Protein AF-A0A164QYN4-F1 (afdb_monomer)

Solvent-accessible surface area (backbone atoms only — not comparable to full-atom values): 4070 Å² total; per-residue (Å²): 141,84,89,82,81,85,84,83,83,64,82,72,71,74,73,74,70,70,92,82,66,95,80,84,87,79,92,75,61,74,89,52,49,60,68,55,34,30,80,95,42,55,42,44,53,49,51,54,51,55,50,71,74,53,80,77,132

Sequence (57 aa):
MKRNSDGETGPAAKRLRPMGDTELRLLVYSKVAGSIIGKGGSNISKLRTEVSQNPTH

Organism: NCBI:txid35525

Structure (mmCIF, N/CA/C/O backbone):
data_AF-A0A164QYN4-F1
#
_entry.id   AF-A0A164QYN4-F1
#
loop_
_atom_site.group_PDB
_atom_site.id
_atom_site.type_symbol
_atom_site.label_atom_id
_atom_site.label_alt_id
_atom_site.label_comp_id
_atom_site.label_asym_id
_atom_site.label_entity_id
_atom_site.label_seq_id
_atom_site.pdbx_PDB_ins_code
_atom_site.Cartn_x
_atom_site.Cartn_y
_atom_site.Cartn_z
_atom_site.occupancy
_atom_site.B_iso_or_equiv
_atom_site.auth_seq_id
_atom_site.auth_comp_id
_atom_site.auth_asym_id
_atom_site.auth_atom_id
_atom_site.pdbx_PDB_model_num
ATOM 1 N N . MET A 1 1 ? -20.089 0.569 -45.223 1.00 48.81 1 MET A N 1
ATOM 2 C CA . MET A 1 1 ? -19.068 1.543 -44.775 1.00 48.81 1 MET A CA 1
ATOM 3 C C . MET A 1 1 ? -17.825 0.769 -44.368 1.00 48.81 1 MET A C 1
ATOM 5 O O . MET A 1 1 ? -17.876 0.025 -43.399 1.00 48.81 1 MET A O 1
ATOM 9 N N . LYS A 1 2 ? -16.755 0.858 -45.160 1.00 52.28 2 LYS A N 1
ATOM 10 C CA . LYS A 1 2 ? -15.496 0.129 -44.974 1.00 52.28 2 LYS A CA 1
ATOM 11 C C . LYS A 1 2 ? -14.462 1.166 -44.522 1.00 52.28 2 LYS A C 1
ATOM 13 O O . LYS A 1 2 ? -14.131 2.054 -45.298 1.00 52.28 2 LYS A O 1
ATOM 18 N N . ARG A 1 3 ? -14.063 1.142 -43.245 1.00 61.19 3 ARG A N 1
ATOM 19 C CA . ARG A 1 3 ? -12.972 1.989 -42.736 1.00 61.19 3 ARG A CA 1
ATOM 20 C C . ARG A 1 3 ? -11.663 1.279 -43.052 1.00 61.19 3 ARG A C 1
ATOM 22 O O . ARG A 1 3 ? -11.281 0.360 -42.338 1.00 61.19 3 ARG A O 1
ATOM 29 N N . ASN A 1 4 ? -11.022 1.694 -44.135 1.00 58.00 4 ASN A N 1
ATOM 30 C CA . ASN A 1 4 ? -9.601 1.463 -44.333 1.00 58.00 4 ASN A CA 1
ATOM 31 C C . ASN A 1 4 ? -8.866 2.654 -43.703 1.00 58.00 4 ASN A C 1
ATOM 33 O O . ASN A 1 4 ? -9.130 3.795 -44.073 1.00 58.00 4 ASN A O 1
ATOM 37 N N . SER A 1 5 ? -7.975 2.392 -42.753 1.00 62.06 5 SER A N 1
ATOM 38 C CA . SER A 1 5 ? -6.966 3.351 -42.300 1.00 62.06 5 SER A CA 1
ATOM 39 C C . SER A 1 5 ? -5.652 2.593 -42.167 1.00 62.06 5 SER A C 1
ATOM 41 O O . SER A 1 5 ? -5.325 2.069 -41.101 1.00 62.06 5 SER A O 1
ATOM 43 N N . ASP A 1 6 ? -4.967 2.467 -43.299 1.00 59.06 6 ASP A N 1
ATOM 44 C CA . ASP A 1 6 ? -3.606 1.961 -43.376 1.00 59.06 6 ASP A CA 1
ATOM 45 C C . ASP A 1 6 ? -2.628 3.027 -42.861 1.00 59.06 6 ASP A C 1
ATOM 47 O O . ASP A 1 6 ? -2.664 4.171 -43.306 1.00 59.06 6 ASP A O 1
ATOM 51 N N . GLY A 1 7 ? -1.740 2.602 -41.960 1.00 57.19 7 GLY A N 1
ATOM 52 C CA . GLY A 1 7 ? -0.336 3.019 -41.951 1.00 57.19 7 GLY A CA 1
ATOM 53 C C . GLY A 1 7 ? 0.039 4.346 -41.289 1.00 57.19 7 GLY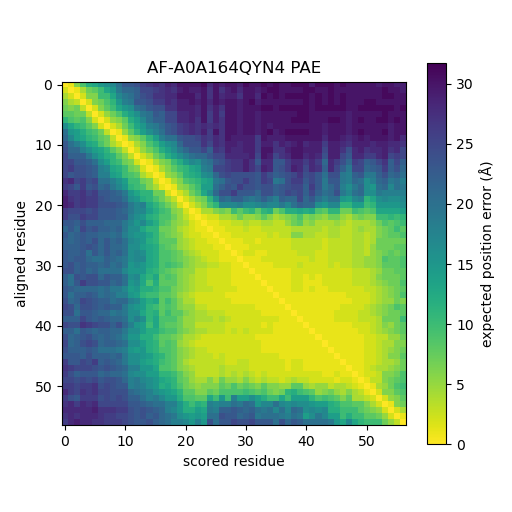 A C 1
ATOM 54 O O . GLY A 1 7 ? 0.106 5.365 -41.954 1.00 57.19 7 GLY A O 1
ATOM 55 N N . GLU A 1 8 ? 0.440 4.277 -40.017 1.00 48.81 8 GLU A N 1
ATOM 56 C CA . GLU A 1 8 ? 1.665 4.923 -39.501 1.00 48.81 8 GLU A CA 1
ATOM 57 C C . GLU A 1 8 ? 2.026 4.243 -38.164 1.00 48.81 8 GLU A C 1
ATOM 59 O O . GLU A 1 8 ? 1.966 4.802 -37.070 1.00 48.81 8 GLU A O 1
ATOM 64 N N . THR A 1 9 ? 2.347 2.947 -38.230 1.00 56.84 9 THR A N 1
ATOM 65 C CA . THR A 1 9 ? 3.166 2.312 -37.192 1.00 56.84 9 THR A CA 1
ATOM 66 C C . THR A 1 9 ? 4.605 2.763 -37.408 1.00 56.84 9 THR A C 1
ATOM 68 O O . THR A 1 9 ? 5.412 2.028 -37.978 1.00 56.84 9 THR A O 1
ATOM 71 N N . GLY A 1 10 ? 4.930 3.972 -36.941 1.00 59.19 10 GLY A N 1
ATOM 72 C CA . GLY A 1 10 ? 6.316 4.334 -36.659 1.00 59.19 10 GLY A CA 1
ATOM 73 C C . GLY A 1 10 ? 6.936 3.266 -35.749 1.00 59.19 10 GLY A C 1
ATOM 74 O O . GLY A 1 10 ? 6.197 2.589 -35.020 1.00 59.19 10 GLY A O 1
ATOM 75 N N . PRO A 1 11 ? 8.264 3.047 -35.783 1.00 52.78 11 PRO A N 1
ATOM 76 C CA . PRO A 1 11 ? 8.880 2.036 -34.946 1.00 52.78 11 PRO A CA 1
ATOM 77 C C . PRO A 1 11 ? 8.578 2.424 -33.503 1.00 52.78 11 PRO A C 1
ATOM 79 O O . PRO A 1 11 ? 9.148 3.376 -32.974 1.00 52.78 11 PRO A O 1
ATOM 82 N N . ALA A 1 12 ? 7.642 1.709 -32.874 1.00 60.69 12 ALA A N 1
ATOM 83 C CA . ALA A 1 12 ? 7.464 1.737 -31.442 1.00 60.69 12 ALA A CA 1
ATOM 84 C C . ALA A 1 12 ? 8.806 1.260 -30.914 1.00 60.69 12 ALA A C 1
ATOM 86 O O . ALA A 1 12 ? 9.063 0.055 -30.913 1.00 60.69 12 ALA A O 1
ATOM 87 N N . ALA A 1 13 ? 9.697 2.212 -30.611 1.00 61.00 13 ALA A N 1
ATOM 88 C CA . ALA A 1 13 ? 10.987 1.965 -30.010 1.00 61.00 13 ALA A CA 1
ATOM 89 C C . ALA A 1 13 ? 10.683 0.983 -28.896 1.00 61.00 13 ALA A C 1
ATOM 91 O O . ALA A 1 13 ? 9.962 1.333 -27.956 1.00 61.00 13 ALA A O 1
ATOM 92 N N . LYS A 1 14 ? 11.064 -0.287 -29.107 1.00 60.53 14 LYS A N 1
ATOM 93 C CA . LYS A 1 14 ? 10.764 -1.372 -28.182 1.00 60.53 14 LYS A CA 1
ATOM 94 C C . LYS A 1 14 ? 11.350 -0.863 -26.888 1.00 60.53 14 LYS A C 1
ATOM 96 O O . LYS A 1 14 ? 12.573 -0.804 -26.802 1.00 60.53 14 LYS A O 1
ATOM 101 N N . ARG A 1 15 ? 10.504 -0.380 -25.964 1.00 64.81 15 ARG A N 1
ATOM 102 C CA . ARG A 1 15 ? 10.955 0.100 -24.659 1.00 64.81 15 ARG A CA 1
ATOM 103 C C . ARG A 1 15 ? 11.786 -1.053 -24.151 1.00 64.81 15 ARG A C 1
ATOM 105 O O . ARG A 1 15 ? 11.232 -2.130 -23.921 1.00 64.81 15 ARG A O 1
ATOM 112 N N . LEU A 1 16 ? 13.103 -0.866 -24.148 1.00 59.88 16 LEU A N 1
ATOM 113 C CA . LEU A 1 16 ? 14.035 -1.866 -23.682 1.00 59.88 16 LEU A CA 1
ATOM 114 C C . LEU A 1 16 ? 13.588 -2.090 -22.250 1.00 59.88 16 LEU A C 1
ATOM 116 O O . LEU A 1 16 ? 13.704 -1.182 -21.429 1.00 59.88 16 LEU A O 1
ATOM 120 N N . ARG A 1 17 ? 12.913 -3.219 -21.998 1.00 64.94 17 ARG A N 1
ATOM 121 C C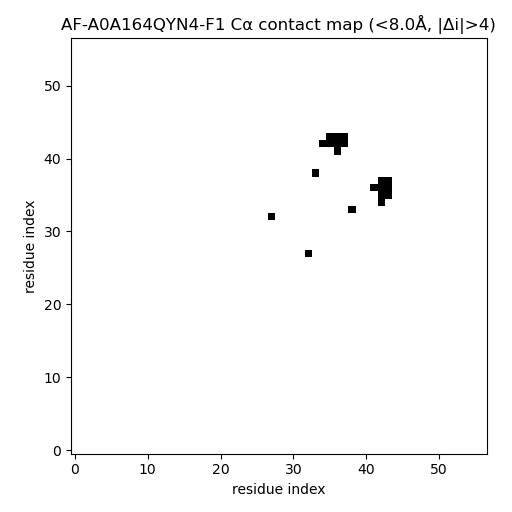A . ARG A 1 17 ? 12.511 -3.561 -20.640 1.00 64.94 17 ARG A CA 1
ATOM 122 C C . ARG A 1 17 ? 13.820 -3.579 -19.866 1.00 64.94 17 ARG A C 1
ATOM 124 O O . ARG A 1 17 ? 14.701 -4.327 -20.295 1.00 64.94 17 ARG A O 1
ATOM 131 N N . PRO A 1 18 ? 13.988 -2.739 -18.831 1.00 59.28 18 PRO A N 1
ATOM 132 C CA . PRO A 1 18 ? 15.167 -2.815 -17.994 1.00 59.28 18 PRO A CA 1
ATOM 133 C C . PRO A 1 18 ? 15.295 -4.271 -17.561 1.00 59.28 18 PRO A C 1
ATOM 135 O O . PRO A 1 18 ? 14.398 -4.823 -16.924 1.00 59.28 18 PRO A O 1
ATOM 138 N N . MET A 1 19 ? 16.349 -4.929 -18.028 1.00 59.25 19 MET A N 1
ATOM 139 C CA . MET A 1 19 ? 16.675 -6.296 -17.659 1.00 59.25 19 MET A CA 1
ATOM 140 C C . MET A 1 19 ? 17.301 -6.193 -16.269 1.00 59.25 19 MET A C 1
ATOM 142 O O . MET A 1 19 ? 18.518 -6.165 -16.138 1.00 59.25 19 MET A O 1
ATOM 146 N N . GLY A 1 20 ? 16.465 -5.945 -15.261 1.00 64.31 20 GLY A N 1
ATOM 147 C CA . GLY A 1 20 ? 16.933 -5.526 -13.941 1.00 64.31 20 GLY A CA 1
ATOM 148 C C . GLY A 1 20 ? 15.924 -5.697 -12.815 1.00 64.31 20 GLY A C 1
ATOM 149 O O . GLY A 1 20 ? 16.336 -6.093 -11.737 1.00 64.31 20 GLY A O 1
ATOM 150 N N . ASP A 1 21 ? 14.623 -5.535 -13.067 1.00 64.75 21 ASP A N 1
ATOM 151 C CA . ASP A 1 21 ? 13.603 -5.712 -12.029 1.00 64.75 21 ASP A CA 1
ATOM 152 C C . ASP A 1 21 ? 12.490 -6.630 -12.538 1.00 64.75 21 ASP A C 1
ATOM 154 O O . ASP A 1 21 ? 11.757 -6.301 -13.477 1.00 64.75 21 ASP A O 1
ATOM 158 N N . THR A 1 22 ? 12.360 -7.810 -11.931 1.00 72.94 22 THR A N 1
ATOM 159 C CA . THR A 1 22 ? 11.214 -8.694 -12.168 1.00 72.94 22 THR A CA 1
ATOM 160 C C . THR A 1 22 ? 9.973 -8.049 -11.552 1.00 72.94 22 THR A C 1
ATOM 162 O O . THR A 1 22 ? 9.653 -8.258 -10.384 1.00 72.94 22 THR A O 1
ATOM 165 N N . GLU A 1 23 ? 9.265 -7.231 -12.332 1.00 76.12 23 GLU A N 1
ATOM 166 C CA . GLU A 1 23 ? 7.970 -6.679 -11.935 1.00 76.12 23 GLU A CA 1
ATOM 167 C C . GLU A 1 23 ? 6.837 -7.657 -12.255 1.00 76.12 23 GLU A C 1
ATOM 169 O O . GLU A 1 23 ? 6.635 -8.055 -13.405 1.00 76.12 23 GLU A O 1
ATOM 174 N N . LEU A 1 24 ? 6.032 -7.975 -11.241 1.00 82.38 24 LEU A N 1
ATOM 175 C CA . LEU A 1 24 ? 4.835 -8.794 -11.385 1.00 82.38 24 LEU A CA 1
ATOM 176 C C . LEU A 1 24 ? 3.589 -7.913 -11.241 1.00 82.38 24 LEU A C 1
ATOM 178 O O . LEU A 1 24 ? 3.445 -7.160 -10.278 1.00 82.38 24 LEU A O 1
ATOM 182 N N . ARG A 1 25 ? 2.681 -7.991 -12.220 1.00 88.69 25 ARG A N 1
ATOM 183 C CA . ARG A 1 25 ? 1.400 -7.269 -12.220 1.00 88.69 25 ARG A CA 1
ATOM 184 C C . ARG A 1 25 ? 0.267 -8.277 -12.133 1.00 88.69 25 ARG A C 1
ATOM 186 O O . ARG A 1 25 ? 0.152 -9.150 -12.986 1.00 88.69 25 ARG A O 1
ATOM 193 N N . LEU A 1 26 ? -0.561 -8.145 -11.104 1.00 91.38 26 LEU A N 1
ATOM 194 C CA . LEU A 1 26 ? -1.657 -9.064 -10.802 1.00 91.38 26 LEU A CA 1
ATOM 195 C C . LEU A 1 26 ? -2.970 -8.287 -10.721 1.00 91.38 26 LEU A C 1
ATOM 197 O O . LEU A 1 26 ? -3.008 -7.172 -10.198 1.00 91.38 26 LEU A O 1
ATOM 201 N N . LEU A 1 27 ? -4.050 -8.892 -11.213 1.00 96.88 27 LEU A N 1
ATOM 202 C CA . LEU A 1 27 ? -5.403 -8.393 -10.987 1.00 96.88 27 LEU A CA 1
ATOM 203 C C . LEU A 1 27 ? -5.890 -8.864 -9.619 1.00 96.88 27 LEU A C 1
ATOM 205 O O . LEU A 1 27 ? -5.813 -10.047 -9.296 1.00 96.88 27 LEU A O 1
ATOM 209 N N . VAL A 1 28 ? -6.424 -7.935 -8.830 1.00 96.19 28 VAL A N 1
ATOM 210 C CA . VAL A 1 28 ? -7.016 -8.226 -7.522 1.00 96.19 28 VAL A CA 1
ATOM 211 C C . VAL A 1 28 ? -8.394 -7.593 -7.421 1.00 96.19 28 VAL A C 1
ATOM 213 O O . VAL A 1 28 ? -8.651 -6.523 -7.970 1.00 96.19 28 VAL A O 1
ATOM 216 N N . TYR A 1 29 ? -9.294 -8.256 -6.702 1.00 98.00 29 TYR A N 1
ATOM 217 C CA . TYR A 1 29 ? -10.621 -7.712 -6.448 1.00 98.00 29 TYR A CA 1
ATOM 218 C C . TYR A 1 29 ? -10.525 -6.505 -5.496 1.00 98.00 29 TYR A C 1
ATOM 220 O O . TYR A 1 29 ? -9.794 -6.535 -4.506 1.00 98.00 29 TYR A O 1
ATOM 228 N N . SER A 1 30 ? -11.306 -5.450 -5.732 1.00 96.81 30 SER A N 1
ATOM 229 C CA . SER A 1 30 ? -11.188 -4.191 -4.978 1.00 96.81 30 SER A CA 1
ATOM 230 C C . SER A 1 30 ? -11.370 -4.351 -3.460 1.00 96.81 30 SER A C 1
ATOM 232 O O . SER A 1 30 ? -10.629 -3.736 -2.698 1.00 96.81 30 SER A O 1
ATOM 234 N N . LYS A 1 31 ? -12.276 -5.235 -3.001 1.00 97.44 31 LYS A N 1
ATOM 235 C CA . LYS A 1 31 ? -12.486 -5.531 -1.563 1.00 97.44 31 LYS A CA 1
ATOM 236 C C . LYS A 1 31 ? -11.244 -6.022 -0.818 1.00 97.44 31 LYS A C 1
ATOM 238 O O . LYS A 1 31 ? -11.178 -5.838 0.388 1.00 97.44 31 LYS A O 1
ATOM 243 N N . VAL A 1 32 ? -10.288 -6.659 -1.498 1.00 97.12 32 VAL A N 1
ATOM 244 C CA . VAL A 1 32 ? -9.079 -7.207 -0.852 1.00 97.12 32 VAL A CA 1
ATOM 245 C C . VAL A 1 32 ? -7.868 -6.284 -0.968 1.00 97.12 32 VAL A C 1
ATOM 247 O O . VAL A 1 32 ? -6.930 -6.413 -0.185 1.00 97.12 32 VAL A O 1
ATOM 250 N N . ALA A 1 33 ? -7.891 -5.310 -1.883 1.00 96.62 33 ALA A N 1
ATOM 251 C CA . ALA A 1 33 ? -6.764 -4.407 -2.113 1.00 96.62 33 ALA A CA 1
ATOM 252 C C . ALA A 1 33 ? -6.369 -3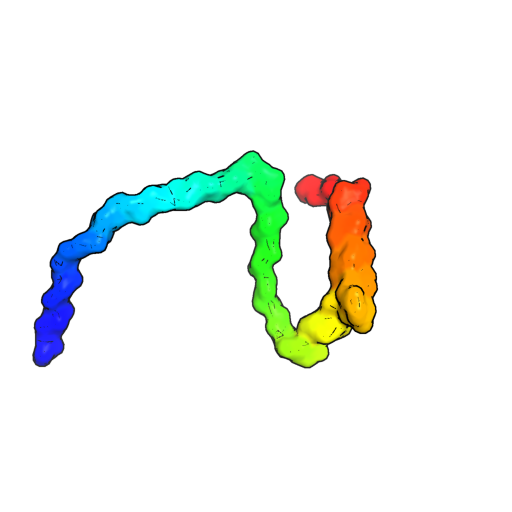.621 -0.849 1.00 96.62 33 ALA A C 1
ATOM 254 O O . ALA A 1 33 ? -5.186 -3.518 -0.529 1.00 96.62 33 ALA A O 1
ATOM 255 N N . GLY A 1 34 ? -7.353 -3.127 -0.090 1.00 97.19 34 GLY A N 1
ATOM 256 C CA . GLY A 1 34 ? -7.103 -2.385 1.149 1.00 97.19 34 GLY A CA 1
ATOM 257 C C . GLY A 1 34 ? -6.350 -3.208 2.199 1.00 97.19 34 GLY A C 1
ATOM 258 O O . GLY A 1 34 ? -5.403 -2.710 2.805 1.00 97.19 34 GLY A O 1
ATOM 259 N N . SER A 1 35 ? -6.715 -4.481 2.368 1.00 97.19 35 SER A N 1
ATOM 260 C CA . SER A 1 35 ? -6.037 -5.400 3.292 1.00 97.19 35 SER A CA 1
ATOM 261 C C . SER A 1 35 ? -4.608 -5.720 2.850 1.00 97.19 35 SER A C 1
ATOM 263 O O . SER A 1 35 ? -3.716 -5.784 3.690 1.00 97.19 35 SER A O 1
ATOM 265 N N . ILE A 1 36 ? -4.373 -5.866 1.541 1.00 96.44 36 ILE A N 1
ATOM 266 C CA . ILE A 1 36 ? -3.032 -6.103 0.983 1.00 96.44 36 ILE A CA 1
ATOM 267 C C . ILE A 1 36 ? -2.115 -4.898 1.244 1.00 96.44 36 ILE A C 1
ATOM 269 O O . ILE A 1 36 ? -0.978 -5.085 1.671 1.00 96.44 36 ILE A O 1
ATOM 273 N N . ILE A 1 37 ? -2.607 -3.670 1.037 1.00 96.94 37 ILE A N 1
ATOM 274 C CA . ILE A 1 37 ? -1.841 -2.432 1.271 1.00 96.94 37 ILE A CA 1
ATOM 275 C C . ILE A 1 37 ? -1.598 -2.215 2.775 1.00 96.94 37 ILE A C 1
ATOM 277 O O . ILE A 1 37 ? -0.479 -1.914 3.202 1.00 96.94 37 ILE A O 1
ATOM 281 N N . GLY A 1 38 ? -2.640 -2.404 3.587 1.00 97.88 38 GLY A N 1
ATOM 282 C CA . GLY A 1 38 ? -2.643 -2.144 5.025 1.00 97.88 38 GLY A CA 1
ATOM 283 C C . GLY A 1 38 ? -2.784 -0.656 5.376 1.00 97.88 38 GLY A C 1
ATOM 284 O O . GLY A 1 38 ? -2.577 0.238 4.553 1.00 97.88 38 GLY A O 1
ATOM 285 N N . LYS A 1 39 ? -3.129 -0.366 6.637 1.00 97.62 39 LYS A N 1
ATOM 286 C CA . LYS A 1 39 ? -3.256 1.013 7.139 1.00 97.62 39 LYS A CA 1
ATOM 287 C C . LYS A 1 39 ? -1.915 1.746 7.001 1.00 97.62 39 LYS A C 1
ATOM 289 O O . LYS A 1 39 ? -0.892 1.245 7.464 1.00 97.62 39 LYS A O 1
ATOM 294 N N . GLY A 1 40 ? -1.921 2.905 6.340 1.00 97.38 40 GLY A N 1
ATOM 295 C CA . GLY A 1 40 ? -0.706 3.689 6.081 1.00 97.38 40 GLY A CA 1
ATOM 296 C C . GLY A 1 40 ? 0.357 2.963 5.244 1.00 97.38 40 GLY A C 1
ATOM 297 O O . GLY A 1 40 ? 1.523 3.330 5.315 1.00 97.38 40 GLY A O 1
ATOM 298 N N . GLY A 1 41 ? -0.007 1.906 4.504 1.00 97.62 41 GLY A N 1
ATOM 299 C CA . GLY A 1 41 ? 0.945 1.113 3.717 1.00 97.62 41 GLY A CA 1
ATOM 300 C C . GLY A 1 41 ? 1.793 0.132 4.535 1.00 97.62 41 GLY A C 1
ATOM 301 O O . GLY A 1 41 ? 2.786 -0.384 4.028 1.00 97.62 41 GLY A O 1
ATOM 302 N N . SER A 1 42 ? 1.435 -0.142 5.797 1.00 97.94 42 SER A N 1
ATOM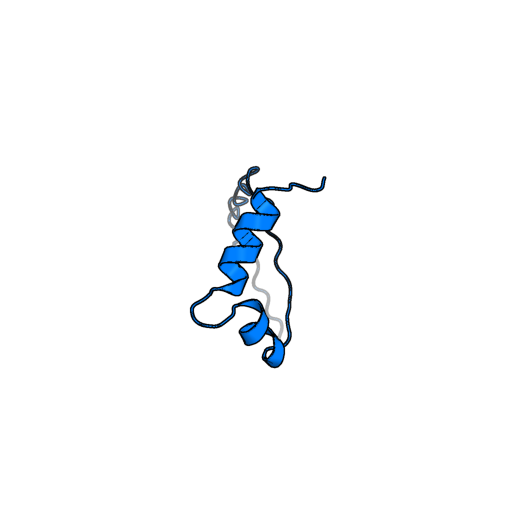 303 C CA . SER A 1 42 ? 2.240 -0.996 6.684 1.00 97.94 42 SER A CA 1
ATOM 304 C C . SER A 1 42 ? 2.502 -2.394 6.112 1.00 97.94 42 SER A C 1
ATOM 306 O O . SER A 1 42 ? 3.609 -2.910 6.248 1.00 97.94 42 SER A O 1
ATOM 308 N N . ASN A 1 43 ? 1.512 -3.006 5.457 1.00 97.12 43 ASN A N 1
ATOM 309 C CA . ASN A 1 43 ? 1.623 -4.389 5.005 1.00 97.12 43 ASN A CA 1
ATOM 310 C C . ASN A 1 43 ? 2.436 -4.500 3.707 1.00 97.12 43 ASN A C 1
ATOM 312 O O . ASN A 1 43 ? 3.348 -5.318 3.626 1.00 97.12 43 ASN A O 1
ATOM 316 N N . ILE A 1 44 ? 2.190 -3.619 2.729 1.00 95.81 44 ILE A N 1
ATOM 317 C CA . ILE A 1 44 ? 2.978 -3.606 1.486 1.00 95.81 44 ILE A CA 1
ATOM 318 C C . ILE A 1 44 ? 4.455 -3.271 1.737 1.00 95.81 44 ILE A C 1
ATOM 320 O O . ILE A 1 44 ? 5.324 -3.835 1.079 1.00 95.81 44 ILE A O 1
ATOM 324 N N . SER A 1 45 ? 4.755 -2.407 2.713 1.00 95.12 45 SER A N 1
ATOM 325 C CA . SER A 1 45 ? 6.137 -2.107 3.106 1.00 95.12 45 SER A CA 1
ATOM 326 C C . SER A 1 45 ? 6.845 -3.333 3.684 1.00 95.12 45 SER A C 1
ATOM 328 O O . SER A 1 45 ? 7.976 -3.609 3.297 1.00 95.12 45 SER A O 1
ATOM 330 N N . LYS A 1 46 ? 6.173 -4.108 4.548 1.00 95.25 46 LYS A N 1
ATOM 331 C CA . LYS A 1 46 ? 6.718 -5.369 5.080 1.00 95.25 46 LYS A CA 1
ATOM 332 C C . LYS A 1 46 ? 6.973 -6.387 3.973 1.00 95.25 46 LYS A C 1
ATOM 334 O O . LYS A 1 46 ? 8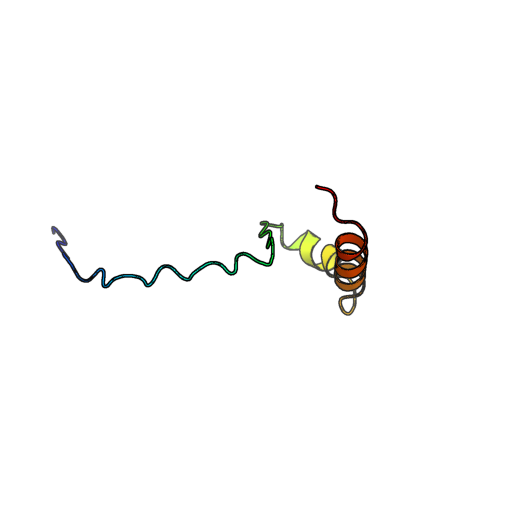.086 -6.885 3.868 1.00 95.25 46 LYS A O 1
ATOM 339 N N . LEU A 1 47 ? 5.984 -6.612 3.103 1.00 92.00 47 LEU A N 1
ATOM 340 C CA . LEU A 1 47 ? 6.093 -7.547 1.978 1.00 92.00 47 LEU A CA 1
ATOM 341 C C . LEU A 1 47 ? 7.270 -7.206 1.053 1.00 92.00 47 LEU A C 1
ATOM 343 O O . LEU A 1 47 ? 8.005 -8.096 0.638 1.00 92.00 47 LEU A O 1
ATOM 347 N N . ARG A 1 48 ? 7.482 -5.919 0.749 1.00 89.00 48 ARG A N 1
ATOM 348 C CA . ARG A 1 48 ? 8.624 -5.467 -0.064 1.00 89.00 48 ARG A CA 1
ATOM 349 C C . ARG A 1 48 ? 9.963 -5.776 0.598 1.00 89.00 48 ARG A C 1
ATOM 351 O O . ARG A 1 48 ? 10.878 -6.224 -0.087 1.00 89.00 48 ARG A O 1
ATOM 358 N N . THR A 1 49 ? 10.070 -5.558 1.907 1.00 90.56 49 THR A N 1
ATOM 359 C CA . THR A 1 49 ? 11.281 -5.889 2.662 1.00 90.56 49 THR A CA 1
ATOM 360 C C . THR A 1 49 ? 11.510 -7.397 2.684 1.00 90.56 49 THR A C 1
ATOM 362 O O . THR A 1 49 ? 12.579 -7.844 2.296 1.00 90.56 49 THR A O 1
ATOM 365 N N . GLU A 1 50 ? 10.513 -8.193 3.069 1.00 89.00 50 GLU A N 1
ATOM 366 C CA . GLU A 1 50 ? 10.638 -9.652 3.201 1.00 89.00 50 GLU A CA 1
ATOM 367 C C . GLU A 1 50 ? 11.014 -10.332 1.878 1.00 89.00 50 GLU A C 1
ATOM 369 O O . GLU A 1 50 ? 11.941 -11.138 1.841 1.00 89.00 50 GLU A O 1
ATOM 374 N N . VAL A 1 51 ? 10.355 -9.961 0.776 1.00 81.94 51 VAL A N 1
ATOM 375 C CA . VAL A 1 51 ? 10.639 -10.530 -0.552 1.00 81.94 51 VAL A CA 1
ATOM 376 C C . VAL A 1 51 ? 12.017 -10.106 -1.061 1.00 81.94 51 VAL A C 1
ATOM 378 O O . VAL A 1 51 ? 12.718 -10.910 -1.669 1.00 81.94 51 VAL A O 1
ATOM 381 N N . SER A 1 52 ? 12.447 -8.872 -0.779 1.00 71.50 52 SER A N 1
ATOM 382 C CA . SER A 1 52 ? 13.799 -8.436 -1.140 1.00 71.50 52 SER A CA 1
ATOM 383 C C . SER A 1 52 ? 14.884 -9.142 -0.325 1.00 71.50 52 SER A C 1
ATOM 385 O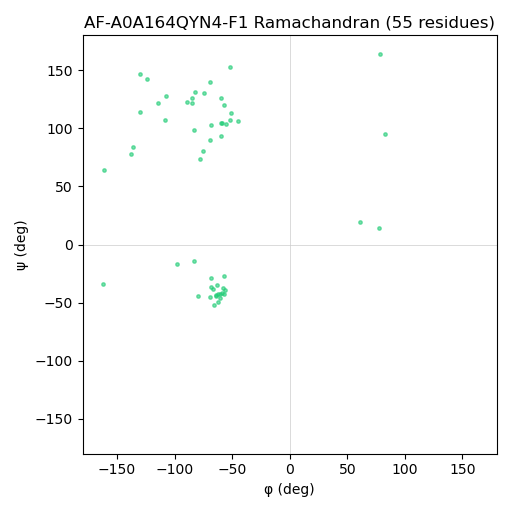 O . SER A 1 52 ? 16.001 -9.273 -0.818 1.00 71.50 52 SER A O 1
ATOM 387 N N . GLN A 1 53 ? 14.587 -9.566 0.906 1.00 64.12 53 GLN A N 1
ATOM 388 C CA . GLN A 1 53 ? 15.538 -10.285 1.757 1.00 64.12 53 GLN A CA 1
ATOM 389 C C . GLN A 1 53 ? 15.601 -11.791 1.459 1.00 64.12 53 GLN A C 1
ATOM 391 O O . GLN A 1 53 ? 16.550 -12.439 1.891 1.00 64.12 53 GLN A O 1
ATOM 396 N N . ASN A 1 54 ? 14.641 -12.357 0.718 1.00 53.84 54 ASN A N 1
ATOM 397 C CA . ASN A 1 54 ? 14.625 -13.786 0.404 1.00 53.84 54 ASN A CA 1
ATOM 398 C C . ASN A 1 54 ? 14.235 -14.049 -1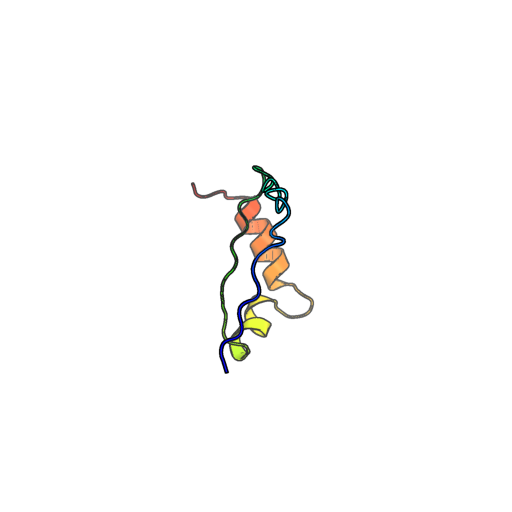.064 1.00 53.84 54 ASN A C 1
ATOM 400 O O . ASN A 1 54 ? 13.088 -14.421 -1.341 1.00 53.84 54 ASN A O 1
ATOM 404 N N . PRO A 1 55 ? 15.167 -13.868 -2.022 1.00 56.38 55 PRO A N 1
ATOM 405 C CA . PRO A 1 55 ? 14.908 -14.167 -3.422 1.00 56.38 55 PRO A CA 1
ATOM 406 C C . PRO A 1 55 ? 14.756 -15.681 -3.571 1.00 56.38 55 PRO A C 1
ATOM 408 O O . PRO A 1 55 ? 15.726 -1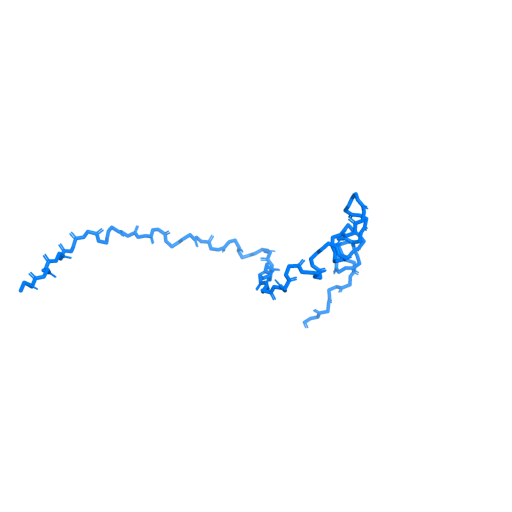6.435 -3.531 1.00 56.38 55 PRO A O 1
ATOM 411 N N . THR A 1 56 ? 13.514 -16.140 -3.695 1.00 58.97 56 THR A N 1
ATOM 412 C CA . THR A 1 56 ? 13.244 -17.528 -4.075 1.00 58.97 56 THR A CA 1
ATOM 413 C C . THR A 1 56 ? 13.289 -17.577 -5.602 1.00 58.97 56 THR A C 1
ATOM 415 O O . THR A 1 56 ? 12.604 -16.783 -6.247 1.00 58.97 56 THR A O 1
ATOM 418 N N . HIS A 1 57 ? 14.182 -18.423 -6.122 1.00 54.78 57 HIS A N 1
ATOM 419 C CA . HIS A 1 57 ? 14.567 -18.568 -7.532 1.00 54.78 57 HIS A CA 1
ATOM 420 C C . HIS A 1 57 ? 13.401 -18.824 -8.495 1.00 54.78 57 HIS A C 1
ATOM 422 O O . HIS A 1 57 ? 12.480 -19.584 -8.117 1.00 54.78 57 HIS A O 1
#

Secondary structure (DSSP, 8-state):
------------------TT---------HHHHHHHH-GGGHHHHHHHHHHHH----

InterPro domains:
  IPR004088 K Homology domain, type 1 [PF00013] (24-50)
  IPR036612 K Homology domain, type 1 superfamily [G3DSA:3.30.1370.10] (18-53)
  IPR036612 K Homology domain, type 1 superfamily [SSF54791] (15-50)

pLDDT: mean 76.98, std 17.98, range [48.81, 98.0]

Foldseek 3Di:
DDDDDDDDPDPPVPPPPPPPDPDDDDDDDPVCVDVCCDDVSVNVVVVVVVCVVDPDD

Radius of gyration: 20.0 Å; Cα contacts (8 Å, |Δi|>4): 10; chains: 1; bounding box: 36×24×52 Å

Mean predicted aligned error: 14.01 Å

=== Feature glossary ===
The record interleaves many kinds of information about one protein. Here is each kind framed as the question it answers.

Q: What does the local fold look like, residue by residue?
A: A 3Di character summarizes, for each residue, the relative orientation of the Cα frame of its nearest spatial neighbor. Because it encodes fold topology rather than chemistry, 3Di alignments detect remote structural similarity that sequence alignment misses.

Q: Which residues are in helices, strands, or loops?
A: Secondary structure is the local, repeating backbone conformation. DSSP classifies it into eight states by reading the hydrogen-bond network: three helix types (H, G, I), two β types (E, B), two non-regular types (T, S), and unstructured coil (-).

Q: How big and how compact is the whole molecule?
A: Three whole-structure scalars: the radius of gyration (RMS distance of Cα from centroid, in Å), the count of Cα–Cα contacts (pairs closer than 8 Å and separated by more than four residues in sequence — i.e. tertiary, not local, contacts), and the bounding-box dimensions. Together they distinguish compact globular folds from extended fibres or disordered chains.

Q: How confident is the AlphaFold model at each residue?
A: For AlphaFold models, the B-factor field carries pLDDT — the model's own estimate of local accuracy on a 0–100 scale. Regions with pLDDT<50 should be treated as essentially unmodeled; they often correspond to intrinsically disordered segments.

Q: What family and function is it annotated with?
A: Functional annotations link the protein to curated databases. InterPro entries identify conserved domains and families by matching the sequence against member-database signatures (Pfam, PROSITE, CDD, …). Gene Ontology (GO) terms describe molecular function, biological process, and cellular component in a controlled vocabulary. CATH places the structure in a hierarchical fold classification (Class/Architecture/Topology/Homologous-superfamily). The organism is the source species.

Q: What known structures does this most resemble?
A: Nearest PDB neighbors are the top structural matches found by Foldseek when searching this structure against the entire Protein Data Bank. Each hit reports a TM-score (0 to 1; >0.5 almost always implies the same fold) and an E-value. These are *structural* homologs — they may share no detectable sequence similarity.

Q: Which residues are buried vs exposed?
A: Solvent-accessible surface area (SASA) is the area in Å² traced out by the centre of a 1.4 Å probe sphere (a water molecule) rolled over the protein's van der Waals surface (Shrake–Rupley / Lee–Richards construction). Buried residues have near-zero SASA; fully exposed residues can exceed 200 Å². The total SASA scales roughly with the number of surface residues.

Q: What are the backbone torsion angles?
A: φ (phi) and ψ (psi) are the two rotatable backbone dihedrals per residue: φ is the C(i-1)–N–Cα–C torsion, ψ is the N–Cα–C–N(i+1) torsion, both in degrees on (−180°, 180°]. α-helical residues cluster near (−60°, −45°); β-strand residues near (−120°, +130°). A Ramachandran plot is simply a scatter of (φ, ψ) for every residue.

Q: Are the domains correctly placed relative to each other?
A: Predicted aligned error is AlphaFold's pairwise confidence. Unlike pLDDT (per-residue), PAE is per-residue-pair and captures whether two parts of the structure are correctly placed relative to each other. Units are ångströms of expected positional error.

Q: What if only a Cα trace is available?
A: P-SEA three-state annotation labels each residue as helix, strand, or coil based purely on the geometry of the Cα trace. It serves as a fallback when the full backbone (and thus DSSP) is unavailable.

Q: What is the amino-acid chain?
A: This is the polypeptide sequence — one letter per residue, N-terminus first. Length ranges from a few dozen residues for small domains to over a thousand for large multi-domain proteins.

Q: What do the rendered images show?
A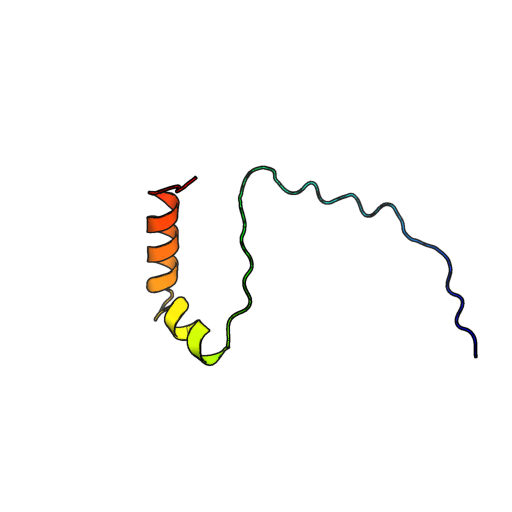: The six renders are orthographic views along the three Cartesian axes in both directions. Representation (cartoon, sticks, or surface) and color scheme (sequence-rainbow or by-chain) vary across proteins so the training set covers all the common visualization conventions.

Q: What do the diagnostic plots show?
A: Plot images: a contact map (which residues are close in 3D, as an N×N binary image), a Ramachandran scatter (backbone torsion angles, revealing secondary-structure composition at a glance), and — for AlphaFold structures — a PAE heatmap (pairwise prediction confidence).

Q: How mobile is each atom in the crystal?
A: B-factor (Debye–Waller factor) reflects atomic displacement in the crystal lattice. It is an experimental observable (units Å²), not a prediction; low values mean the atom is pinned down, high values mean it moves or is heterogeneous across the crystal.

Q: Where is each backbone atom in 3D?
A: The mmCIF table is the protein's shape written out atom by atom. For each backbone N, Cα, C, and carbonyl O, it records an (x, y, z) coordinate triple in Å plus the residue type, chain letter, and residue number.